Protein AF-A0A7Y2CME2-F1 (afdb_monomer_lite)

Foldseek 3Di:
DPPQPDKDKDKDQQQLCLVVDPLQQDPDPNVCSPCVVPPPDPDVVNVVSRLLQ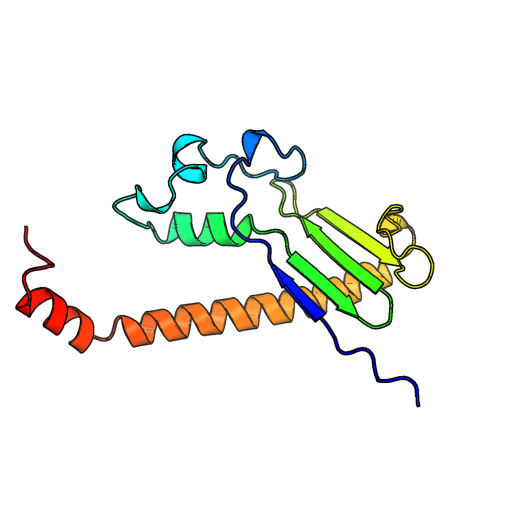IWIWIDHPQKIWIWGRHPVGIDIFIDRCVVCVPSPDGCCVVCVVVSVVRVVVNVVVVVVVVVVVVVVVVVCVPPVNVVVCVVVVVDDD

Radius of gyration: 19.33 Å; chains: 1; bounding box: 51×32×53 Å

Sequence (141 aa):
LPETAGTLLGESGFCRFPHLNERLGWQLPRDIAQSPDAVADWDSEWAEQANRAKQRFIEKDGWKLVRSPHESGDLHELFNLDLDPGERRDVAAEHPDRVQELAAELDAWIEAGIGAETAAMSRTLDDEAKEQLENLGYLGD

Structure (mmCIF, N/CA/C/O backbone):
data_AF-A0A7Y2CME2-F1
#
_entry.id   AF-A0A7Y2CME2-F1
#
loop_
_atom_site.group_PDB
_atom_site.id
_atom_site.type_symbol
_atom_site.label_atom_id
_atom_site.label_alt_id
_atom_site.label_comp_id
_atom_site.label_asym_id
_atom_site.label_entity_id
_atom_si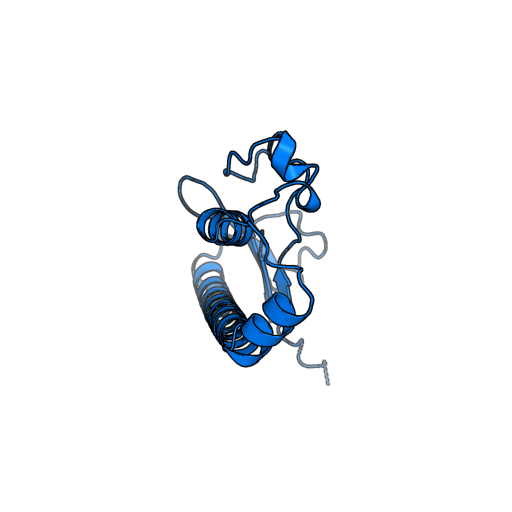te.label_seq_id
_atom_site.pdbx_PDB_ins_code
_atom_site.Cartn_x
_atom_site.Cartn_y
_atom_site.Cartn_z
_atom_site.occupancy
_atom_site.B_iso_or_equiv
_atom_site.auth_seq_id
_atom_site.auth_comp_id
_atom_site.auth_asym_id
_atom_site.auth_atom_id
_atom_site.pdbx_PDB_model_num
ATOM 1 N N . LEU A 1 1 ? -4.425 -20.881 22.685 1.00 33.38 1 LEU A N 1
ATOM 2 C CA . LEU A 1 1 ? -3.734 -19.583 22.540 1.00 33.38 1 LEU A CA 1
ATOM 3 C C . LEU A 1 1 ? -3.996 -19.166 21.107 1.00 33.38 1 LEU A C 1
ATOM 5 O O . LEU A 1 1 ? -3.689 -19.995 20.258 1.00 33.38 1 LEU A O 1
ATOM 9 N N . PRO A 1 2 ? -4.665 -18.038 20.819 1.00 39.75 2 PRO A N 1
ATOM 10 C CA . PRO A 1 2 ? -4.771 -17.609 19.433 1.00 39.75 2 PRO A CA 1
ATOM 11 C C . PRO A 1 2 ? -3.344 -17.352 18.947 1.00 39.75 2 PRO A C 1
ATOM 13 O O . PRO A 1 2 ? -2.559 -16.711 19.649 1.00 39.75 2 PRO A O 1
ATOM 16 N N . GLU A 1 3 ? -2.983 -17.979 17.832 1.00 42.50 3 GLU A N 1
ATOM 17 C CA . GLU A 1 3 ? -1.703 -17.764 17.170 1.00 42.50 3 GLU A CA 1
ATOM 18 C C . GLU A 1 3 ? -1.557 -16.259 16.952 1.00 42.50 3 GLU A C 1
ATOM 20 O O . GLU A 1 3 ? -2.486 -15.609 16.474 1.00 42.50 3 GLU A O 1
ATOM 25 N N . THR A 1 4 ? -0.439 -15.682 17.388 1.00 43.50 4 THR A N 1
ATOM 26 C CA . THR A 1 4 ? -0.089 -14.305 17.044 1.00 43.50 4 THR A CA 1
ATOM 27 C C . THR A 1 4 ? -0.123 -14.213 15.527 1.00 43.50 4 THR A C 1
ATOM 29 O O . THR A 1 4 ? 0.733 -14.811 14.873 1.00 43.50 4 THR A O 1
ATOM 32 N N . ALA A 1 5 ? -1.142 -13.548 14.984 1.00 56.56 5 ALA A N 1
ATOM 33 C CA . ALA A 1 5 ? -1.249 -13.277 13.563 1.00 56.56 5 ALA A CA 1
ATOM 34 C C . ALA A 1 5 ? 0.029 -12.536 13.159 1.00 56.56 5 ALA A C 1
ATOM 36 O O . ALA A 1 5 ? 0.283 -11.424 13.618 1.00 56.56 5 ALA A O 1
ATOM 37 N N . GLY A 1 6 ? 0.907 -13.216 12.424 1.00 76.88 6 GLY A N 1
ATOM 38 C CA . GLY A 1 6 ? 2.155 -12.621 11.968 1.00 76.88 6 GLY A CA 1
ATOM 39 C C . GLY A 1 6 ? 1.867 -11.478 11.000 1.00 76.88 6 GLY A C 1
ATOM 40 O O . GLY A 1 6 ? 0.865 -11.505 10.291 1.00 76.88 6 GLY A O 1
ATOM 41 N N . THR A 1 7 ? 2.756 -10.488 10.949 1.00 87.62 7 THR A N 1
ATOM 42 C CA . THR A 1 7 ? 2.707 -9.458 9.909 1.00 87.62 7 THR A CA 1
ATOM 43 C C . THR A 1 7 ? 2.918 -10.108 8.544 1.00 87.62 7 THR A C 1
ATOM 45 O O . THR A 1 7 ? 3.931 -10.778 8.326 1.00 87.62 7 THR A O 1
ATOM 48 N N . LEU A 1 8 ? 1.989 -9.887 7.617 1.00 91.19 8 LEU A N 1
ATOM 49 C CA . LEU A 1 8 ? 2.110 -10.295 6.224 1.00 91.19 8 LEU A CA 1
ATOM 50 C C . LEU A 1 8 ? 2.358 -9.054 5.363 1.00 91.19 8 LEU A C 1
ATOM 52 O O . LEU A 1 8 ? 1.597 -8.095 5.397 1.00 91.19 8 LEU A O 1
ATOM 56 N N . LEU A 1 9 ? 3.432 -9.083 4.583 1.00 90.88 9 LEU A N 1
ATOM 57 C CA . LEU A 1 9 ? 3.827 -8.018 3.663 1.00 90.88 9 LEU A CA 1
ATOM 58 C C . LEU A 1 9 ? 3.882 -8.591 2.252 1.00 90.88 9 LEU A C 1
ATOM 60 O O . LEU A 1 9 ? 4.287 -9.742 2.064 1.00 90.88 9 LEU A O 1
ATOM 64 N N . GLY A 1 10 ? 3.499 -7.798 1.259 1.00 86.69 10 GLY A N 1
ATOM 65 C CA . GLY A 1 10 ? 3.568 -8.241 -0.124 1.00 86.69 10 GLY A CA 1
ATOM 66 C C . GLY A 1 10 ? 3.505 -7.114 -1.136 1.00 86.69 10 GLY A C 1
ATOM 67 O O . GLY A 1 10 ? 3.045 -6.006 -0.863 1.00 86.69 10 GLY A O 1
ATOM 68 N N . GLU A 1 11 ? 3.951 -7.434 -2.344 1.00 85.69 11 GLU A N 1
ATOM 69 C CA . GLU A 1 11 ? 3.850 -6.568 -3.509 1.00 85.69 11 GLU A CA 1
ATOM 70 C C . GLU A 1 11 ? 3.243 -7.318 -4.693 1.00 85.69 11 GLU A C 1
ATOM 72 O O . GLU A 1 11 ? 3.364 -8.540 -4.817 1.00 85.69 11 GLU A O 1
ATOM 77 N N . SER A 1 12 ? 2.554 -6.586 -5.562 1.00 74.81 12 SER A N 1
ATOM 78 C CA . SER A 1 12 ? 2.076 -7.123 -6.825 1.00 74.81 12 SER A CA 1
ATOM 79 C C . SER A 1 12 ? 3.237 -7.298 -7.799 1.00 74.81 12 SER A C 1
ATOM 81 O O . SER A 1 12 ? 4.197 -6.525 -7.808 1.00 74.81 12 SER A O 1
ATOM 83 N N . GLY A 1 13 ? 3.091 -8.249 -8.722 1.00 66.50 13 GLY A N 1
ATOM 84 C CA . GLY A 1 13 ? 3.860 -8.207 -9.963 1.00 66.50 13 GLY A CA 1
ATOM 85 C C . GLY A 1 13 ? 3.543 -6.946 -10.777 1.00 66.50 13 GLY A C 1
ATOM 86 O O . GLY A 1 13 ? 2.633 -6.174 -10.451 1.00 66.50 13 GLY A O 1
ATOM 87 N N . PHE A 1 14 ? 4.278 -6.746 -11.869 1.00 65.19 14 PHE A N 1
ATOM 88 C CA . PHE A 1 14 ? 3.995 -5.654 -12.797 1.00 65.19 14 PHE A CA 1
ATOM 89 C C . PHE A 1 14 ? 2.601 -5.816 -13.409 1.00 65.19 14 PHE A C 1
ATOM 91 O O . PHE A 1 14 ? 2.236 -6.888 -13.903 1.00 65.19 14 PHE A O 1
ATOM 98 N N . CYS A 1 15 ? 1.807 -4.743 -13.396 1.00 64.25 15 CYS A N 1
ATOM 99 C CA . CYS A 1 15 ? 0.531 -4.751 -14.094 1.00 64.25 15 CYS A CA 1
ATOM 100 C C . CYS A 1 15 ? 0.795 -4.804 -15.602 1.00 64.25 15 CYS A C 1
ATOM 102 O O . CYS A 1 15 ? 1.293 -3.849 -16.187 1.00 64.25 15 CYS A O 1
ATOM 104 N N . ARG A 1 16 ? 0.433 -5.921 -16.241 1.00 59.94 16 ARG A N 1
ATOM 105 C CA . ARG A 1 16 ? 0.618 -6.137 -17.687 1.00 59.94 16 ARG A CA 1
ATOM 106 C C . ARG A 1 16 ? -0.290 -5.253 -18.557 1.00 59.94 16 ARG A C 1
ATOM 108 O O . ARG A 1 16 ? -0.075 -5.109 -19.759 1.00 59.94 16 ARG A O 1
ATOM 115 N N . PHE A 1 17 ? -1.325 -4.665 -17.953 1.00 64.12 17 PHE A N 1
ATOM 116 C CA . PHE A 1 17 ? -2.317 -3.824 -18.626 1.00 64.12 17 PHE A CA 1
ATOM 117 C C . PHE A 1 17 ? -2.595 -2.539 -17.824 1.00 64.12 17 PHE A C 1
ATOM 119 O O . PHE A 1 17 ? -3.726 -2.328 -17.389 1.00 64.12 17 PHE A O 1
ATOM 126 N N . PRO A 1 18 ? -1.593 -1.662 -17.630 1.00 62.00 18 PRO A N 1
ATOM 127 C CA . PRO A 1 18 ? -1.733 -0.473 -16.785 1.00 62.00 18 PRO A CA 1
ATOM 128 C C . PRO A 1 18 ? -2.797 0.487 -17.337 1.00 62.00 18 PRO A C 1
ATOM 130 O O . PRO A 1 18 ? -3.607 1.010 -16.588 1.00 62.00 18 PRO A O 1
ATOM 133 N N . HIS A 1 19 ? -2.912 0.583 -18.666 1.00 61.03 19 HIS A N 1
ATOM 134 C CA . HIS A 1 19 ? -3.958 1.333 -19.376 1.00 61.03 19 HIS A CA 1
ATOM 135 C C . HIS A 1 19 ? -5.403 0.842 -19.149 1.00 61.03 19 HIS A C 1
ATOM 137 O O . HIS A 1 19 ? -6.333 1.489 -19.620 1.00 61.03 19 HIS A O 1
ATOM 143 N N . LEU A 1 20 ? -5.606 -0.312 -18.502 1.00 63.91 20 LEU A N 1
ATOM 144 C CA . LEU A 1 20 ? -6.930 -0.827 -18.125 1.00 63.91 20 LEU A CA 1
ATOM 145 C C . LEU A 1 20 ? -7.190 -0.720 -16.618 1.00 63.91 20 LEU A C 1
ATOM 147 O O . LEU A 1 20 ? -8.267 -1.099 -16.163 1.00 63.91 20 LEU A O 1
ATOM 151 N N . ASN A 1 21 ? -6.215 -0.246 -15.842 1.00 62.75 21 ASN A N 1
ATOM 152 C CA . ASN A 1 21 ? -6.340 -0.094 -14.405 1.00 62.75 21 ASN A CA 1
ATOM 153 C C . ASN A 1 21 ? -6.381 1.393 -14.052 1.00 62.75 21 ASN A C 1
ATOM 155 O O . ASN A 1 21 ? -5.345 2.025 -13.883 1.00 62.75 21 ASN A O 1
ATOM 159 N N . GLU A 1 22 ? -7.591 1.930 -13.896 1.00 64.31 22 GLU A N 1
ATOM 160 C CA . GLU A 1 22 ? -7.828 3.338 -13.534 1.00 64.31 22 GLU A CA 1
ATOM 161 C C . GLU A 1 22 ? -7.205 3.737 -12.184 1.00 64.31 22 GLU A C 1
ATOM 163 O O . GLU A 1 22 ? -7.091 4.921 -11.886 1.00 64.31 22 GLU A O 1
ATOM 168 N N . ARG A 1 23 ? -6.794 2.760 -11.363 1.00 60.84 23 ARG A N 1
ATOM 169 C CA . ARG A 1 23 ? -6.145 2.986 -10.064 1.00 60.84 23 ARG A CA 1
ATOM 170 C C . ARG A 1 23 ? -4.626 3.115 -10.163 1.00 60.84 23 ARG A C 1
ATOM 172 O O . ARG A 1 23 ? -3.999 3.549 -9.203 1.00 60.84 23 ARG A O 1
ATOM 179 N N . LEU A 1 24 ? -4.031 2.733 -11.294 1.00 61.09 24 LEU A N 1
ATOM 180 C CA . LEU A 1 24 ? -2.601 2.882 -11.543 1.00 61.09 24 LEU A CA 1
ATOM 181 C C . LEU A 1 24 ? -2.373 4.177 -12.316 1.00 61.09 24 LEU A C 1
ATOM 183 O O . LEU A 1 24 ? -2.544 4.230 -13.530 1.00 61.09 24 LEU A O 1
ATOM 187 N N . GLY A 1 25 ? -1.947 5.220 -11.606 1.00 54.44 25 GLY A N 1
ATOM 188 C CA . GLY A 1 25 ? -1.663 6.539 -12.185 1.00 54.44 25 GLY A CA 1
ATOM 189 C C . GLY A 1 25 ? -0.360 6.613 -12.992 1.00 54.44 25 GLY A C 1
ATOM 190 O O . GLY A 1 25 ? 0.180 7.692 -13.178 1.00 54.44 25 GLY A O 1
ATOM 191 N N . TRP A 1 26 ? 0.214 5.483 -13.409 1.00 56.81 26 TRP A N 1
ATOM 192 C CA . TRP A 1 26 ? 1.476 5.452 -14.151 1.00 56.81 26 TRP A CA 1
ATOM 193 C C . TRP A 1 26 ? 1.204 5.101 -15.614 1.00 56.81 26 TRP A C 1
ATOM 195 O O . TRP A 1 26 ? 0.773 3.989 -15.931 1.00 56.81 26 TRP A O 1
ATOM 205 N N . GLN A 1 27 ? 1.489 6.040 -16.523 1.00 55.25 27 GLN A N 1
ATOM 206 C CA . GLN A 1 27 ? 1.421 5.820 -17.970 1.00 55.25 27 GLN A CA 1
ATOM 207 C C . GLN A 1 27 ? 2.603 4.967 -18.445 1.00 55.25 27 GLN A C 1
ATOM 209 O O . GLN A 1 27 ? 3.525 5.449 -19.097 1.00 55.25 27 GLN A O 1
ATOM 214 N N . LEU A 1 28 ? 2.586 3.678 -18.113 1.00 57.72 28 LEU A N 1
ATOM 215 C CA . LEU A 1 28 ? 3.489 2.714 -18.730 1.00 57.72 28 LEU A CA 1
ATOM 216 C C . LEU A 1 28 ? 3.068 2.505 -20.198 1.00 57.72 28 LEU A C 1
ATOM 218 O O . LEU A 1 28 ? 1.905 2.151 -20.445 1.00 57.72 28 LEU A O 1
ATOM 222 N N . PRO A 1 29 ? 3.979 2.679 -21.175 1.00 60.06 29 PRO A N 1
ATOM 223 C CA . PRO A 1 29 ? 3.699 2.364 -22.570 1.00 60.06 29 PRO A CA 1
ATOM 224 C C . PRO A 1 29 ? 3.196 0.921 -22.725 1.00 60.06 29 PRO A C 1
ATOM 226 O O . PRO A 1 29 ? 3.713 -0.023 -22.118 1.00 60.06 29 PRO A O 1
ATOM 229 N N . ARG A 1 30 ? 2.127 0.752 -23.509 1.00 57.56 30 ARG A N 1
ATOM 230 C CA . ARG A 1 30 ? 1.378 -0.510 -23.648 1.00 57.56 30 ARG A CA 1
ATOM 231 C C . ARG A 1 30 ? 2.232 -1.665 -24.167 1.00 57.56 30 ARG A C 1
ATOM 233 O O . ARG A 1 30 ? 2.059 -2.801 -23.736 1.00 57.56 30 ARG A O 1
ATOM 240 N N . ASP A 1 31 ? 3.083 -1.366 -25.130 1.00 57.97 31 ASP A N 1
ATOM 241 C CA . ASP A 1 31 ? 4.037 -2.265 -25.771 1.00 57.97 31 ASP A CA 1
ATOM 242 C C . ASP A 1 31 ? 5.061 -2.822 -24.776 1.00 57.97 31 ASP A C 1
ATOM 244 O O . ASP A 1 31 ? 5.329 -4.023 -24.784 1.00 57.97 31 ASP A O 1
ATOM 248 N N . ILE A 1 32 ? 5.528 -1.990 -23.846 1.00 57.91 32 ILE A N 1
ATOM 249 C CA . ILE A 1 32 ? 6.479 -2.391 -22.804 1.00 57.91 32 ILE A CA 1
ATOM 250 C C . ILE A 1 32 ? 5.795 -3.203 -21.700 1.00 57.91 32 ILE A C 1
ATOM 252 O O . ILE A 1 32 ? 6.291 -4.257 -21.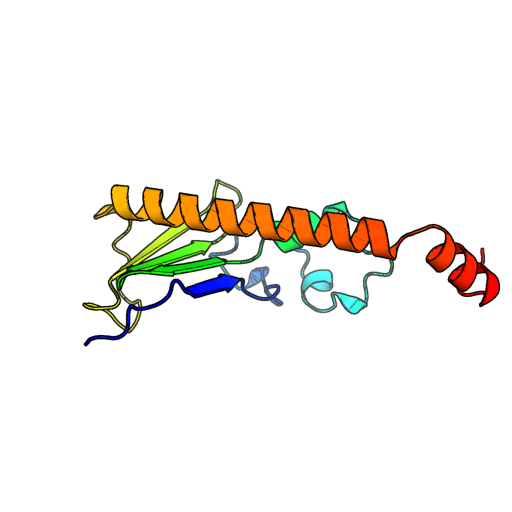305 1.00 57.91 32 ILE A O 1
ATOM 256 N N . ALA A 1 33 ? 4.608 -2.785 -21.248 1.00 60.00 33 ALA A N 1
ATOM 257 C CA . ALA A 1 33 ? 3.856 -3.528 -20.235 1.00 60.00 33 ALA A CA 1
ATOM 258 C C . ALA A 1 33 ? 3.499 -4.959 -20.683 1.00 60.00 33 ALA A C 1
ATOM 260 O O . ALA A 1 33 ? 3.392 -5.860 -19.854 1.00 60.00 33 ALA A O 1
ATOM 261 N N . GLN A 1 34 ? 3.310 -5.184 -21.989 1.00 60.09 34 GLN A N 1
ATOM 262 C CA . GLN A 1 34 ? 2.931 -6.490 -22.531 1.00 60.09 34 GLN A CA 1
ATOM 263 C C . GLN A 1 34 ? 4.116 -7.424 -22.800 1.00 60.09 34 GLN A C 1
ATOM 265 O O . GLN A 1 34 ? 3.903 -8.643 -22.784 1.00 60.09 34 GLN A O 1
ATOM 270 N N . SER A 1 35 ? 5.321 -6.877 -22.984 1.00 57.06 35 SER A N 1
ATOM 271 C CA . SER A 1 35 ? 6.535 -7.616 -23.351 1.00 57.06 35 SER A CA 1
ATOM 272 C C . SER A 1 35 ? 7.782 -7.078 -22.620 1.00 57.06 35 SER A C 1
ATOM 274 O O . SER A 1 35 ? 8.692 -6.566 -23.272 1.00 57.06 35 SER A O 1
ATOM 276 N N . PRO A 1 36 ? 7.864 -7.210 -21.282 1.00 55.38 36 PRO A N 1
ATOM 277 C CA . PRO A 1 36 ? 9.005 -6.722 -20.495 1.00 55.38 36 PRO A CA 1
ATOM 278 C C . PRO A 1 36 ? 10.335 -7.425 -20.830 1.00 55.38 36 PRO A C 1
ATOM 280 O O . PRO A 1 36 ? 11.399 -6.872 -20.577 1.00 55.38 36 PRO A O 1
ATOM 283 N N . ASP A 1 37 ? 10.283 -8.611 -21.445 1.00 55.00 37 ASP A N 1
ATOM 284 C CA . ASP A 1 37 ? 11.466 -9.365 -21.888 1.00 55.00 37 ASP A CA 1
ATOM 285 C C . ASP A 1 37 ? 11.982 -8.921 -23.274 1.00 55.00 37 ASP A C 1
ATOM 287 O O . ASP A 1 37 ? 13.033 -9.372 -23.719 1.00 55.00 37 ASP A O 1
ATOM 291 N N . ALA A 1 38 ? 11.231 -8.075 -23.993 1.00 53.72 38 ALA A N 1
ATOM 292 C CA . ALA A 1 38 ? 11.594 -7.591 -25.329 1.00 53.72 38 ALA A CA 1
ATOM 293 C C . ALA A 1 38 ? 12.375 -6.265 -25.302 1.00 53.72 38 ALA A C 1
ATOM 295 O O . ALA A 1 38 ? 12.792 -5.775 -26.353 1.00 53.72 38 ALA A O 1
ATOM 296 N N . VAL A 1 39 ? 12.552 -5.673 -24.119 1.00 56.09 39 VAL A N 1
ATOM 297 C CA . VAL A 1 39 ? 13.316 -4.439 -23.932 1.00 56.09 39 VAL A CA 1
ATOM 298 C C . VAL A 1 39 ? 14.791 -4.829 -23.829 1.00 56.09 39 VAL A C 1
ATOM 300 O O . VAL A 1 39 ? 15.207 -5.419 -22.836 1.00 56.09 39 VAL A O 1
ATOM 303 N N . ALA A 1 40 ? 15.556 -4.580 -24.897 1.00 51.28 40 ALA A N 1
ATOM 304 C CA . ALA A 1 40 ? 16.957 -5.005 -25.015 1.00 51.28 40 ALA A CA 1
ATOM 305 C C . ALA A 1 40 ? 17.883 -4.344 -23.977 1.00 51.28 40 ALA A C 1
ATOM 307 O O . ALA A 1 40 ? 18.875 -4.947 -23.584 1.00 51.28 40 ALA A O 1
ATOM 308 N N . ASP A 1 41 ? 17.505 -3.159 -23.497 1.00 55.00 41 ASP A N 1
ATOM 309 C CA . ASP A 1 41 ? 18.152 -2.455 -22.399 1.00 55.00 41 ASP A CA 1
ATOM 310 C C . ASP A 1 41 ? 17.126 -2.262 -21.281 1.00 55.00 41 ASP A C 1
ATOM 312 O O . ASP A 1 41 ? 16.190 -1.465 -21.395 1.00 55.00 41 ASP A O 1
ATOM 316 N N . TRP A 1 42 ? 17.288 -3.008 -20.186 1.00 55.47 42 TRP A N 1
ATOM 317 C CA . TRP A 1 42 ? 16.695 -2.630 -18.906 1.00 55.47 42 TRP A CA 1
ATOM 318 C C . TRP A 1 42 ? 17.409 -1.364 -18.434 1.00 55.47 42 TRP A C 1
ATOM 320 O O . TRP A 1 42 ? 18.373 -1.425 -17.675 1.00 55.47 42 TRP A O 1
ATOM 330 N N . ASP A 1 43 ? 16.974 -0.210 -18.932 1.00 59.06 43 ASP A N 1
ATOM 331 C CA . ASP A 1 43 ? 17.419 1.068 -18.395 1.00 59.06 43 ASP A CA 1
ATOM 332 C C . ASP A 1 43 ? 17.074 1.100 -16.894 1.00 59.06 43 ASP A C 1
ATOM 334 O O . ASP A 1 43 ? 15.936 0.816 -16.498 1.00 59.06 43 ASP A O 1
ATOM 338 N N . SER A 1 44 ? 18.060 1.396 -16.045 1.00 59.38 44 SER A N 1
ATOM 339 C CA . SER A 1 44 ? 17.892 1.484 -14.590 1.00 59.38 44 SER A CA 1
ATOM 340 C C . SER A 1 44 ? 16.762 2.443 -14.210 1.00 59.38 44 SER A C 1
ATOM 342 O O . SER A 1 44 ? 16.020 2.167 -13.265 1.00 59.38 44 SER A O 1
ATOM 344 N N . GLU A 1 45 ? 16.554 3.512 -14.989 1.00 59.12 45 GLU A N 1
ATOM 345 C CA . GLU A 1 45 ? 15.435 4.432 -14.777 1.00 59.12 45 GLU A CA 1
ATOM 346 C C . GLU A 1 45 ? 14.074 3.747 -14.985 1.00 59.12 45 GLU A C 1
ATOM 348 O O . GLU A 1 45 ? 13.106 4.063 -14.289 1.00 59.12 45 GLU A O 1
ATOM 353 N N . TRP A 1 46 ? 13.971 2.783 -15.905 1.00 62.97 46 TRP A N 1
ATOM 354 C CA . TRP A 1 46 ? 12.740 2.025 -16.131 1.00 62.97 46 TRP A CA 1
ATOM 355 C C . TRP A 1 46 ? 12.492 0.998 -15.030 1.00 62.97 46 TRP A C 1
ATOM 357 O O . TRP A 1 46 ? 11.367 0.900 -14.538 1.00 62.97 46 TRP A O 1
ATOM 367 N N . ALA A 1 47 ? 13.524 0.266 -14.605 1.00 63.75 47 ALA A N 1
ATOM 368 C CA . ALA A 1 47 ? 13.406 -0.695 -13.510 1.00 63.75 47 ALA A CA 1
ATOM 369 C C . ALA A 1 47 ? 12.928 -0.006 -12.219 1.00 63.75 47 ALA A C 1
ATOM 371 O O . ALA A 1 47 ? 12.041 -0.513 -11.527 1.00 63.75 47 ALA A O 1
ATOM 372 N N . GLU A 1 48 ? 13.439 1.196 -11.939 1.00 65.31 48 GLU A N 1
ATOM 373 C CA . GLU A 1 48 ? 12.973 2.023 -10.827 1.00 65.31 48 GLU A CA 1
ATOM 374 C C . GLU A 1 48 ? 11.516 2.472 -10.993 1.00 65.31 48 GLU A C 1
ATOM 376 O O . GLU A 1 48 ? 10.722 2.332 -10.060 1.00 65.31 48 GLU A O 1
ATOM 381 N N . GLN A 1 49 ? 11.128 2.982 -12.164 1.00 63.94 49 GLN A N 1
ATOM 382 C CA . GLN A 1 49 ? 9.747 3.414 -12.421 1.00 63.94 49 GLN A CA 1
ATOM 383 C C . GLN A 1 49 ? 8.752 2.251 -12.342 1.00 63.94 49 GLN A C 1
ATOM 385 O O . GLN A 1 49 ? 7.691 2.368 -11.725 1.00 63.94 49 GLN A O 1
ATOM 390 N N . ALA A 1 50 ? 9.107 1.099 -12.906 1.00 66.25 50 ALA A N 1
ATOM 391 C CA . ALA A 1 50 ? 8.294 -0.102 -12.855 1.00 66.25 50 ALA A CA 1
ATOM 392 C C . ALA A 1 50 ? 8.139 -0.592 -11.405 1.00 66.25 50 ALA A C 1
ATOM 394 O O . ALA A 1 50 ? 7.031 -0.932 -10.983 1.00 66.25 50 ALA A O 1
ATOM 395 N N . ASN A 1 51 ? 9.220 -0.599 -10.614 1.00 69.88 51 ASN A N 1
ATOM 396 C CA . ASN A 1 51 ? 9.167 -0.953 -9.193 1.00 69.88 51 ASN A CA 1
ATOM 397 C C . ASN A 1 51 ? 8.325 0.042 -8.377 1.00 69.88 51 ASN A C 1
ATOM 399 O O . ASN A 1 51 ? 7.599 -0.373 -7.465 1.00 69.88 51 ASN A O 1
ATOM 403 N N . ARG A 1 52 ? 8.364 1.338 -8.710 1.00 70.56 52 ARG A N 1
ATOM 404 C CA . ARG A 1 52 ? 7.505 2.364 -8.094 1.00 70.56 52 ARG A CA 1
ATOM 405 C C . ARG A 1 52 ? 6.029 2.157 -8.407 1.00 70.56 52 ARG A C 1
ATOM 407 O O . ARG A 1 52 ? 5.214 2.433 -7.541 1.00 70.56 52 ARG A O 1
ATOM 414 N N . ALA A 1 53 ? 5.692 1.616 -9.575 1.00 72.31 53 ALA A N 1
ATOM 415 C CA . ALA A 1 53 ? 4.311 1.370 -9.988 1.00 72.31 53 ALA A CA 1
ATOM 416 C C . ALA A 1 53 ? 3.661 0.115 -9.359 1.00 72.31 53 ALA A C 1
ATOM 418 O O . ALA A 1 53 ? 2.474 -0.132 -9.577 1.00 72.31 53 ALA A O 1
ATOM 419 N N . LYS A 1 54 ? 4.399 -0.697 -8.587 1.00 80.12 54 LYS A N 1
ATOM 420 C CA . LYS A 1 54 ? 3.847 -1.897 -7.932 1.00 80.12 54 LYS A CA 1
ATOM 421 C C . LYS A 1 54 ? 2.905 -1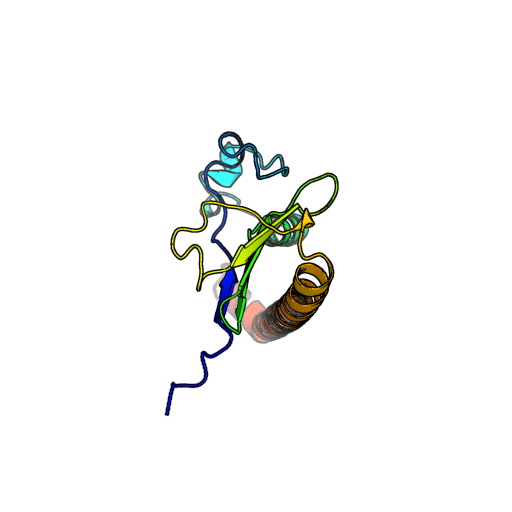.533 -6.783 1.00 80.12 54 LYS A C 1
ATOM 423 O O . LYS A 1 54 ? 3.277 -0.779 -5.883 1.00 80.12 54 LYS A O 1
ATOM 428 N N . GLN A 1 55 ? 1.726 -2.152 -6.765 1.00 85.62 55 GLN A N 1
ATOM 429 C CA . GLN A 1 55 ? 0.840 -2.105 -5.606 1.00 85.62 55 GLN A CA 1
ATOM 430 C C . GLN A 1 55 ? 1.460 -2.915 -4.468 1.00 85.62 55 GLN A C 1
ATOM 432 O O . GLN A 1 55 ? 2.046 -3.974 -4.697 1.00 85.62 55 GLN A O 1
ATOM 437 N N . ARG A 1 56 ? 1.329 -2.437 -3.234 1.00 90.62 56 ARG A N 1
ATOM 438 C CA . ARG A 1 56 ? 1.887 -3.093 -2.047 1.00 90.62 56 ARG A CA 1
ATOM 439 C C . ARG A 1 56 ? 0.849 -3.194 -0.950 1.00 90.62 56 ARG A C 1
ATOM 441 O O . ARG A 1 56 ? -0.121 -2.441 -0.953 1.00 90.62 56 ARG A O 1
ATOM 448 N N . PHE A 1 57 ? 1.036 -4.124 -0.027 1.00 94.38 57 PHE A N 1
ATOM 449 C CA . PHE A 1 57 ? 0.163 -4.240 1.128 1.00 94.38 57 PHE A CA 1
ATOM 450 C C . PHE A 1 57 ? 0.909 -4.698 2.376 1.00 94.38 57 PHE A C 1
ATOM 452 O O . PHE A 1 57 ? 1.939 -5.372 2.301 1.00 94.38 57 PHE A O 1
ATOM 459 N N . ILE A 1 58 ? 0.325 -4.357 3.518 1.00 94.94 58 ILE A N 1
ATOM 460 C CA . ILE A 1 58 ? 0.657 -4.906 4.828 1.00 94.94 58 ILE A CA 1
ATOM 461 C C . ILE A 1 58 ? -0.639 -5.362 5.495 1.00 94.94 58 ILE A C 1
ATOM 463 O O . ILE A 1 58 ? -1.633 -4.638 5.489 1.00 94.94 58 ILE A O 1
ATOM 467 N N . GLU A 1 59 ? -0.628 -6.564 6.053 1.00 94.62 59 GLU A N 1
ATOM 468 C CA . GLU A 1 59 ? -1.671 -7.103 6.913 1.00 94.62 59 GLU A CA 1
ATOM 469 C C . GLU A 1 59 ? -1.078 -7.379 8.294 1.00 94.62 59 GLU A C 1
ATOM 471 O O . GLU A 1 59 ? -0.050 -8.048 8.426 1.00 94.62 59 GLU A O 1
ATOM 476 N N . LYS A 1 60 ? -1.709 -6.821 9.325 1.00 93.38 60 LYS A N 1
ATOM 477 C CA . LYS A 1 60 ? -1.250 -6.910 10.708 1.00 93.38 60 LYS A CA 1
ATOM 478 C C . LYS A 1 60 ? -2.418 -6.681 11.659 1.00 93.38 60 LYS A C 1
ATOM 480 O O . LYS A 1 60 ? -3.205 -5.759 11.464 1.00 93.38 60 LYS A O 1
ATOM 485 N N . ASP A 1 61 ? -2.520 -7.517 12.690 1.00 92.62 61 ASP A N 1
ATOM 486 C CA . ASP A 1 61 ? -3.501 -7.375 13.776 1.00 92.62 61 ASP A CA 1
ATOM 487 C C . ASP A 1 61 ? -4.961 -7.206 13.295 1.00 92.62 61 ASP A C 1
ATOM 489 O O . ASP A 1 61 ? -5.712 -6.393 13.831 1.00 92.62 61 ASP A O 1
ATOM 493 N N . GLY A 1 62 ? -5.361 -7.950 12.254 1.00 93.12 62 GLY A N 1
ATOM 494 C CA . GLY A 1 62 ? -6.719 -7.896 11.688 1.00 93.12 62 GLY A CA 1
ATOM 495 C C . GLY A 1 62 ? -6.980 -6.698 10.766 1.00 93.12 62 GLY A C 1
ATOM 496 O O . GLY A 1 62 ? -8.103 -6.506 10.305 1.00 93.12 62 GLY A O 1
ATOM 497 N N . TRP A 1 63 ? -5.961 -5.897 10.461 1.00 96.31 63 TRP A N 1
ATOM 498 C CA . TRP A 1 63 ? -6.042 -4.775 9.531 1.00 96.31 63 TRP A CA 1
ATOM 499 C C . TRP A 1 63 ? -5.210 -5.035 8.295 1.00 96.31 63 TRP A C 1
ATOM 501 O O . TRP A 1 63 ? -4.135 -5.624 8.380 1.00 96.31 63 TRP A O 1
ATOM 511 N N . LYS A 1 64 ? -5.671 -4.520 7.160 1.00 96.56 64 LYS A N 1
ATOM 512 C CA . LYS A 1 64 ? -4.903 -4.522 5.924 1.00 96.56 64 LYS A CA 1
ATOM 513 C C . LYS A 1 64 ? -4.880 -3.148 5.294 1.00 96.56 64 LYS A C 1
ATOM 515 O O . LYS A 1 64 ? -5.930 -2.561 5.054 1.00 96.56 64 LYS A O 1
ATOM 520 N N . LEU A 1 65 ? -3.678 -2.672 4.999 1.00 97.19 65 LEU A N 1
ATOM 521 C CA . LEU A 1 65 ? -3.447 -1.475 4.209 1.00 97.19 65 LEU A CA 1
ATOM 522 C C . LEU A 1 65 ? -2.997 -1.891 2.811 1.00 97.19 65 LEU A C 1
ATOM 524 O O . LEU A 1 65 ? -2.049 -2.666 2.673 1.00 97.19 65 LEU A O 1
ATOM 528 N N . VAL A 1 66 ? -3.643 -1.344 1.787 1.00 94.31 66 VAL A N 1
ATOM 529 C CA . VAL A 1 66 ? -3.224 -1.454 0.389 1.00 94.31 66 VAL A CA 1
ATOM 530 C C . VAL A 1 66 ? -2.739 -0.088 -0.077 1.00 94.31 66 VAL A C 1
ATOM 532 O O . VAL A 1 66 ? -3.453 0.907 0.031 1.00 94.31 66 VAL A O 1
ATOM 535 N N . ARG A 1 67 ? -1.512 -0.049 -0.598 1.00 91.75 67 ARG A N 1
ATOM 536 C CA . ARG A 1 67 ? -0.883 1.125 -1.200 1.00 91.75 67 ARG A CA 1
ATOM 537 C C . ARG A 1 67 ? -0.839 0.962 -2.711 1.00 91.75 67 ARG A C 1
ATOM 539 O O . ARG A 1 67 ? -0.136 0.089 -3.226 1.00 91.75 67 ARG A O 1
ATOM 546 N N . SER A 1 68 ? -1.563 1.834 -3.396 1.00 87.50 68 SER A N 1
ATOM 547 C CA . SER A 1 68 ? -1.651 1.901 -4.851 1.00 87.50 68 SER A CA 1
ATOM 548 C C . SER A 1 68 ? -0.899 3.138 -5.348 1.00 87.50 68 SER A C 1
ATOM 550 O O . SER A 1 68 ? -1.334 4.259 -5.075 1.00 87.50 68 SER A O 1
ATOM 552 N N . PRO A 1 69 ? 0.234 2.968 -6.051 1.00 80.69 69 PRO A N 1
ATOM 553 C CA . PRO A 1 69 ? 1.008 4.091 -6.557 1.00 80.69 69 PRO A CA 1
ATOM 554 C C . PRO A 1 69 ? 0.230 4.938 -7.559 1.00 80.69 69 PRO A C 1
ATOM 556 O O . PRO A 1 69 ? -0.365 4.415 -8.507 1.00 80.69 69 PRO A O 1
ATOM 559 N N . HIS A 1 70 ? 0.280 6.257 -7.387 1.00 77.19 70 HIS A N 1
ATOM 560 C CA . HIS A 1 70 ? -0.438 7.190 -8.251 1.00 77.19 70 HIS A CA 1
ATOM 561 C C . HIS A 1 70 ? 0.370 8.476 -8.489 1.00 77.19 70 HIS A C 1
ATOM 563 O O . HIS A 1 70 ? 1.139 8.912 -7.635 1.00 77.19 70 HIS A O 1
ATOM 569 N N . GLU A 1 71 ? 0.209 9.084 -9.668 1.00 70.44 71 GLU A N 1
ATOM 570 C CA . GLU A 1 71 ? 0.979 10.252 -10.134 1.00 70.44 71 GLU A CA 1
ATOM 571 C C . GLU A 1 71 ? 0.864 11.474 -9.207 1.00 70.44 71 GLU A C 1
ATOM 573 O O . GLU A 1 71 ? 1.829 12.209 -9.008 1.00 70.44 71 GLU A O 1
ATOM 578 N N . SER A 1 72 ? -0.299 11.663 -8.585 1.00 75.31 72 SER A N 1
ATOM 579 C CA . SER A 1 72 ? -0.556 12.747 -7.627 1.00 75.31 72 SER A CA 1
ATOM 580 C C . SER A 1 72 ? -0.171 12.419 -6.177 1.00 75.31 72 SER A C 1
ATOM 582 O O . SER A 1 72 ? -0.503 13.190 -5.277 1.00 75.31 72 SER A O 1
ATOM 584 N N . GLY A 1 73 ? 0.475 11.277 -5.940 1.00 78.25 73 GLY A N 1
ATOM 585 C CA . GLY A 1 73 ? 0.732 10.718 -4.614 1.00 78.25 73 GLY A CA 1
ATOM 586 C C . GLY A 1 73 ? -0.078 9.451 -4.370 1.00 78.25 73 GLY A C 1
ATOM 587 O O . GLY A 1 73 ? -1.178 9.300 -4.899 1.00 78.25 73 GLY A O 1
ATOM 588 N N . ASP A 1 74 ? 0.488 8.542 -3.582 1.00 84.06 74 ASP A N 1
ATOM 589 C CA . ASP A 1 74 ? -0.045 7.194 -3.416 1.00 84.06 74 ASP A CA 1
ATOM 590 C C . ASP A 1 74 ? -1.427 7.179 -2.763 1.00 84.06 74 ASP A C 1
ATOM 592 O O . ASP A 1 74 ? -1.725 7.942 -1.841 1.00 84.06 74 ASP A O 1
ATOM 596 N N . LEU A 1 75 ? -2.267 6.265 -3.242 1.00 89.56 75 LEU A N 1
ATOM 597 C CA . LEU A 1 75 ? -3.588 6.012 -2.693 1.00 89.56 75 LEU A CA 1
ATOM 598 C C . LEU A 1 75 ? -3.494 4.908 -1.642 1.00 89.56 75 LEU A C 1
ATOM 600 O O . LEU A 1 75 ? -2.916 3.847 -1.888 1.00 89.56 75 LEU A O 1
ATOM 604 N N . HIS A 1 76 ? -4.078 5.165 -0.476 1.00 94.06 76 HIS A N 1
ATOM 605 C CA . HIS A 1 76 ? -4.140 4.230 0.640 1.00 94.06 76 HIS A CA 1
ATOM 606 C C . HIS A 1 76 ? -5.584 3.808 0.884 1.00 94.06 76 HIS A C 1
ATOM 608 O O . HIS A 1 76 ? -6.428 4.651 1.177 1.00 94.06 76 HIS A O 1
ATOM 614 N N . GLU A 1 77 ? -5.835 2.505 0.804 1.00 95.31 77 GLU A N 1
ATOM 615 C CA . GLU A 1 77 ? -7.102 1.877 1.181 1.00 95.31 77 GLU A CA 1
ATOM 616 C C . GLU A 1 77 ? -6.864 1.030 2.435 1.00 95.31 77 GLU A C 1
ATOM 618 O O . GLU A 1 77 ? -5.879 0.286 2.510 1.00 95.31 77 GLU A O 1
ATOM 623 N N . LEU A 1 78 ? -7.744 1.146 3.429 1.00 97.50 78 LEU A N 1
ATOM 624 C CA . LEU A 1 78 ? -7.631 0.419 4.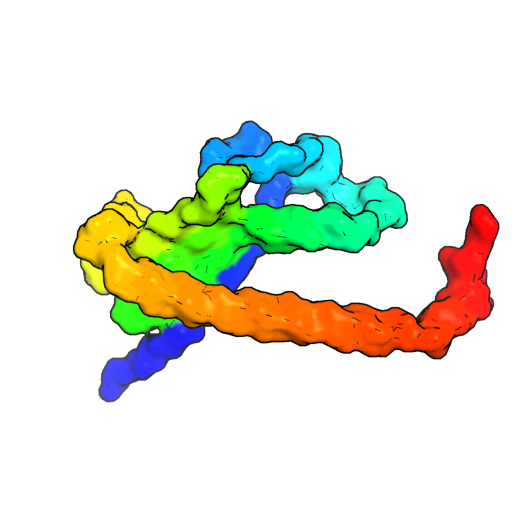693 1.00 97.50 78 LEU A CA 1
ATOM 625 C C . LEU A 1 78 ? -8.863 -0.453 4.905 1.00 97.50 78 LEU A C 1
ATOM 627 O O . LEU A 1 78 ? -9.989 0.035 4.853 1.00 97.50 78 LEU A O 1
ATOM 631 N N . PHE A 1 79 ? -8.639 -1.719 5.239 1.00 96.94 79 PHE A N 1
ATOM 632 C CA . PHE A 1 79 ? -9.686 -2.699 5.495 1.00 96.94 79 PHE A CA 1
ATOM 633 C C . PHE A 1 79 ? -9.528 -3.297 6.892 1.00 96.94 79 PHE A C 1
ATOM 635 O O . PHE A 1 79 ? -8.425 -3.647 7.317 1.00 96.94 79 PHE A O 1
ATOM 642 N N . ASN A 1 80 ? -10.646 -3.430 7.604 1.00 96.38 80 ASN A N 1
ATOM 643 C CA . ASN A 1 80 ? -10.718 -4.205 8.836 1.00 96.38 80 ASN A CA 1
ATOM 644 C C . ASN A 1 80 ? -11.136 -5.634 8.474 1.00 96.38 80 ASN A C 1
ATOM 646 O O . ASN A 1 80 ? -12.300 -5.863 8.157 1.00 96.38 80 ASN A O 1
ATOM 650 N N . LEU A 1 81 ? -10.204 -6.583 8.507 1.00 93.62 81 LEU A N 1
ATOM 651 C CA . LEU A 1 81 ? -10.437 -7.965 8.086 1.00 93.62 81 LEU A CA 1
ATOM 652 C C . LEU A 1 81 ? -11.297 -8.757 9.077 1.00 93.62 81 LEU A C 1
ATOM 654 O O . LEU A 1 81 ? -11.958 -9.708 8.667 1.00 93.62 81 LEU A O 1
ATOM 658 N N . ASP A 1 82 ? -11.345 -8.356 10.349 1.00 91.94 82 ASP A N 1
ATOM 659 C CA . ASP A 1 82 ? -12.228 -8.987 11.339 1.00 91.94 82 ASP A CA 1
ATOM 660 C C . ASP A 1 82 ? -13.710 -8.704 11.037 1.00 91.94 82 ASP A C 1
ATOM 662 O O . ASP A 1 82 ? -14.578 -9.549 11.267 1.00 91.94 82 ASP A O 1
ATOM 666 N N . LEU A 1 83 ? -14.008 -7.507 10.520 1.00 90.56 83 LEU A N 1
ATOM 667 C CA . LEU A 1 83 ? -15.366 -7.056 10.195 1.00 90.56 83 LEU A CA 1
ATOM 668 C C . LEU A 1 83 ? -15.719 -7.214 8.712 1.00 90.56 83 LEU A C 1
ATOM 670 O O . LEU A 1 83 ? -16.892 -7.384 8.373 1.00 90.56 83 LEU A O 1
ATOM 674 N N . ASP A 1 84 ? -14.721 -7.155 7.837 1.00 92.50 84 ASP A N 1
ATOM 675 C CA . ASP A 1 84 ? -14.857 -7.237 6.388 1.00 92.50 84 ASP A CA 1
ATOM 676 C C . ASP A 1 84 ? -13.728 -8.077 5.761 1.00 92.50 84 ASP A C 1
ATOM 678 O O . ASP A 1 84 ? -12.844 -7.549 5.079 1.00 92.50 84 ASP A O 1
ATOM 682 N N . PRO A 1 85 ? -13.778 -9.416 5.914 1.00 91.44 85 PRO A N 1
ATOM 683 C CA . PRO A 1 85 ? -12.812 -10.323 5.288 1.00 91.44 85 PRO A CA 1
ATOM 684 C C . PRO A 1 85 ? -12.786 -10.244 3.754 1.00 91.44 85 PRO A C 1
ATOM 686 O O . PRO A 1 85 ? -11.921 -10.838 3.117 1.00 91.44 85 PRO A O 1
ATOM 689 N N . GLY A 1 86 ? -13.790 -9.601 3.147 1.00 90.69 86 GLY A N 1
ATOM 690 C CA . GLY A 1 86 ? -13.926 -9.457 1.703 1.00 90.69 86 GLY A CA 1
ATOM 691 C C . GLY A 1 86 ? -13.383 -8.145 1.142 1.00 90.69 86 GLY A C 1
ATOM 692 O O . GLY A 1 86 ? -13.591 -7.930 -0.050 1.00 90.69 86 GLY A O 1
ATOM 693 N N . GLU A 1 87 ? -12.765 -7.287 1.967 1.00 93.62 87 GLU A N 1
ATOM 694 C CA . GLU A 1 87 ? -12.130 -6.023 1.545 1.00 93.62 87 GLU A CA 1
ATOM 695 C C . GLU A 1 87 ? -13.072 -5.132 0.708 1.00 93.62 87 GLU A C 1
ATOM 697 O O . GLU A 1 87 ? -12.711 -4.568 -0.324 1.00 93.62 87 GLU A O 1
ATOM 702 N N . ARG A 1 88 ? -14.343 -5.056 1.104 1.00 93.44 88 ARG A N 1
ATOM 703 C CA . ARG A 1 88 ? -15.406 -4.364 0.363 1.00 93.44 88 ARG A CA 1
ATOM 704 C C . ARG A 1 88 ? -15.565 -2.911 0.772 1.00 93.44 88 ARG A C 1
ATOM 706 O O . ARG A 1 88 ? -16.108 -2.125 -0.006 1.00 93.44 88 ARG A O 1
ATOM 713 N N . ARG A 1 89 ? -15.173 -2.566 1.995 1.00 95.12 89 ARG A N 1
ATOM 714 C CA . ARG A 1 89 ? -15.322 -1.233 2.567 1.00 95.12 89 ARG A CA 1
ATOM 715 C C . ARG A 1 89 ? -13.964 -0.675 2.955 1.00 95.12 89 ARG A C 1
ATOM 717 O O . ARG A 1 89 ? -13.401 -1.055 3.976 1.00 95.12 89 ARG A O 1
ATOM 724 N N . ASP A 1 90 ? -13.515 0.296 2.172 1.00 96.69 90 ASP A N 1
ATOM 725 C CA . ASP A 1 90 ? -12.418 1.165 2.572 1.00 96.69 90 ASP A CA 1
ATOM 726 C C . ASP A 1 90 ? -12.852 2.047 3.756 1.00 96.69 90 ASP A C 1
ATOM 728 O O . ASP A 1 90 ? -13.882 2.727 3.707 1.00 96.69 90 ASP A O 1
ATOM 732 N N . VAL A 1 91 ? -12.068 2.002 4.831 1.00 97.56 91 VAL A N 1
ATOM 733 C CA . VAL A 1 91 ? -12.247 2.782 6.062 1.00 97.56 91 VAL A CA 1
ATOM 734 C C . VAL A 1 91 ? -11.034 3.673 6.362 1.00 97.56 91 VAL A C 1
ATOM 736 O O . VAL A 1 91 ? -10.889 4.161 7.484 1.00 97.56 91 VAL A O 1
ATOM 739 N N . ALA A 1 92 ? -10.161 3.929 5.380 1.00 96.31 92 ALA A N 1
ATOM 740 C CA . ALA A 1 92 ? -8.950 4.737 5.552 1.00 96.31 92 ALA A CA 1
ATOM 741 C C . ALA A 1 92 ? -9.242 6.138 6.112 1.00 96.31 92 ALA A C 1
ATOM 743 O O . ALA A 1 92 ? -8.584 6.587 7.051 1.00 96.31 92 ALA A O 1
ATOM 744 N N . ALA A 1 93 ? -10.279 6.804 5.594 1.00 96.06 93 ALA A N 1
ATOM 745 C CA . ALA A 1 93 ? -10.692 8.128 6.060 1.00 96.06 93 ALA A CA 1
ATOM 746 C C . ALA A 1 93 ? -11.235 8.129 7.504 1.00 96.06 93 ALA A C 1
ATOM 748 O O . ALA A 1 93 ? -11.207 9.163 8.170 1.00 96.06 93 ALA A O 1
ATOM 749 N N . GLU A 1 94 ? -11.729 6.986 7.990 1.00 97.38 94 GLU A N 1
ATOM 750 C CA . GLU A 1 94 ? -12.265 6.822 9.349 1.00 97.38 94 GLU A CA 1
ATOM 751 C C . GLU A 1 94 ? -11.156 6.499 10.369 1.00 97.38 94 GLU A C 1
ATOM 753 O O . GLU A 1 94 ? -11.320 6.760 11.561 1.00 97.38 94 GLU A O 1
ATOM 758 N N . HIS A 1 95 ? -10.012 5.973 9.912 1.00 96.81 95 HIS A N 1
ATOM 759 C CA . HIS A 1 95 ? -8.905 5.522 10.762 1.00 96.81 95 HIS A CA 1
ATOM 760 C C . HIS A 1 95 ? -7.525 6.023 10.279 1.00 96.81 95 HIS A C 1
ATOM 762 O O . HIS A 1 95 ? -6.633 5.210 10.014 1.00 96.81 95 HIS A O 1
ATOM 768 N N . PRO A 1 96 ? -7.295 7.349 10.212 1.00 96.69 96 PRO A N 1
ATOM 769 C CA . PRO A 1 96 ? -6.044 7.914 9.696 1.00 96.69 96 PRO A CA 1
ATOM 770 C C . PRO A 1 96 ? -4.805 7.487 10.498 1.00 96.69 96 PRO A C 1
ATOM 772 O O . PRO A 1 96 ? -3.750 7.253 9.914 1.00 96.69 96 PRO A O 1
ATOM 775 N N . ASP A 1 97 ? -4.935 7.303 11.815 1.00 96.69 97 ASP A N 1
ATOM 776 C CA . ASP A 1 97 ? -3.825 6.853 12.667 1.00 96.69 97 ASP A CA 1
ATOM 777 C C . ASP A 1 97 ? -3.358 5.435 12.295 1.00 96.69 97 ASP A C 1
ATOM 779 O O . ASP A 1 97 ? -2.161 5.150 12.278 1.00 96.69 97 ASP A O 1
ATOM 783 N N . ARG A 1 98 ? -4.301 4.543 11.949 1.00 96.50 98 ARG A N 1
ATOM 784 C CA . ARG A 1 98 ? -3.995 3.168 11.515 1.00 96.50 98 ARG A CA 1
ATOM 785 C C . ARG A 1 98 ? -3.350 3.155 10.138 1.00 96.50 98 ARG A C 1
ATOM 787 O O . ARG A 1 98 ? -2.418 2.388 9.921 1.00 96.50 98 ARG A O 1
ATOM 794 N N . VAL A 1 99 ? -3.811 4.025 9.236 1.00 97.25 99 VAL A N 1
ATOM 795 C CA . VAL A 1 99 ? -3.164 4.228 7.934 1.00 97.25 99 VAL A CA 1
ATOM 796 C C . VAL A 1 99 ? -1.713 4.654 8.131 1.00 97.25 99 VAL A C 1
ATOM 798 O O . VAL A 1 99 ? -0.828 4.051 7.537 1.00 97.25 99 VAL A O 1
ATOM 801 N N . GLN A 1 100 ? -1.455 5.648 8.984 1.00 96.44 100 GLN A N 1
ATOM 802 C CA . GLN A 1 100 ? -0.105 6.159 9.214 1.00 96.44 100 GLN A CA 1
ATOM 803 C C . GLN A 1 100 ? 0.831 5.105 9.823 1.00 96.44 100 GLN A C 1
ATOM 805 O O . GLN A 1 100 ? 1.971 4.978 9.38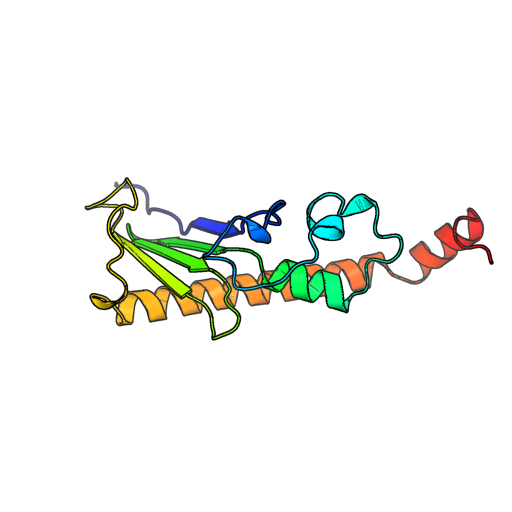1 1.00 96.44 100 GLN A O 1
ATOM 810 N N . GLU A 1 101 ? 0.359 4.349 10.817 1.00 96.62 101 GLU A N 1
ATOM 811 C CA . GLU A 1 101 ? 1.132 3.280 11.463 1.00 96.62 101 GLU A CA 1
ATOM 812 C C . GLU A 1 101 ? 1.545 2.198 10.457 1.00 96.62 101 GLU A C 1
ATOM 814 O O . GLU A 1 101 ? 2.731 1.909 10.298 1.00 96.62 101 GLU A O 1
ATOM 819 N N . LEU A 1 102 ? 0.573 1.650 9.726 1.00 95.69 102 LEU A N 1
ATOM 820 C CA . LEU A 1 102 ? 0.820 0.578 8.765 1.00 95.69 102 LEU A CA 1
ATOM 821 C C . LEU A 1 102 ? 1.617 1.062 7.549 1.00 95.69 102 LEU A C 1
ATOM 823 O O . LEU A 1 102 ? 2.457 0.322 7.041 1.00 95.69 102 LEU A O 1
ATOM 827 N N . ALA A 1 103 ? 1.404 2.303 7.100 1.00 94.94 103 ALA A N 1
ATOM 828 C CA . ALA A 1 103 ? 2.177 2.888 6.008 1.00 94.94 103 ALA A CA 1
ATOM 829 C C . ALA A 1 103 ? 3.659 3.014 6.381 1.00 94.94 103 ALA A C 1
ATOM 831 O O . ALA A 1 103 ? 4.508 2.632 5.584 1.00 94.94 103 ALA A O 1
ATOM 832 N N . ALA A 1 104 ? 3.971 3.456 7.603 1.00 94.88 104 ALA A N 1
ATOM 833 C CA . ALA A 1 104 ? 5.352 3.557 8.070 1.00 94.88 104 ALA A CA 1
ATOM 834 C C . ALA A 1 104 ? 6.046 2.186 8.155 1.00 94.88 104 ALA A C 1
ATOM 836 O O . ALA A 1 104 ? 7.216 2.057 7.795 1.00 94.88 104 ALA A O 1
ATOM 837 N N . GLU A 1 105 ? 5.335 1.145 8.601 1.00 94.44 105 GLU A N 1
ATOM 838 C CA . GLU A 1 105 ? 5.871 -0.223 8.601 1.00 94.44 105 GLU A CA 1
ATOM 839 C C . GLU A 1 105 ? 6.090 -0.756 7.179 1.00 94.44 105 GLU A C 1
ATOM 841 O O . GLU A 1 105 ? 7.103 -1.406 6.905 1.00 94.44 105 GLU A O 1
ATOM 846 N N . LEU A 1 106 ? 5.167 -0.453 6.263 1.00 91.94 106 LEU A N 1
ATOM 847 C CA . LEU A 1 106 ? 5.292 -0.821 4.858 1.00 91.94 106 LEU A CA 1
ATOM 848 C C . LEU A 1 106 ? 6.470 -0.097 4.187 1.00 91.94 106 LEU A C 1
ATOM 850 O O . LEU A 1 106 ? 7.222 -0.730 3.449 1.00 91.94 106 LEU A O 1
ATOM 854 N N . ASP A 1 107 ? 6.671 1.191 4.472 1.00 90.94 107 ASP A N 1
ATOM 855 C CA . ASP A 1 107 ? 7.808 1.975 3.978 1.00 90.94 107 ASP A CA 1
ATOM 856 C C . ASP A 1 107 ? 9.140 1.387 4.455 1.00 90.94 107 ASP A C 1
ATOM 858 O O . ASP A 1 107 ? 10.033 1.154 3.640 1.00 90.94 107 ASP A O 1
ATOM 862 N N . ALA A 1 108 ? 9.249 1.039 5.740 1.00 90.31 108 ALA A N 1
ATOM 863 C CA . ALA A 1 108 ? 10.453 0.412 6.284 1.00 90.31 108 ALA A CA 1
ATOM 864 C C . ALA A 1 108 ? 10.780 -0.928 5.596 1.00 90.31 108 ALA A C 1
ATOM 866 O O . ALA A 1 108 ? 11.947 -1.239 5.344 1.00 90.31 108 ALA A O 1
ATOM 867 N N . TRP A 1 109 ? 9.760 -1.725 5.261 1.00 88.69 109 TRP A N 1
ATOM 868 C CA . TRP A 1 109 ? 9.945 -2.963 4.502 1.00 88.69 109 TRP A CA 1
ATOM 869 C C . TRP A 1 109 ? 10.413 -2.701 3.062 1.00 88.69 109 TRP A C 1
ATOM 871 O O . TRP A 1 109 ? 11.327 -3.378 2.586 1.00 88.69 109 TRP A O 1
ATOM 881 N N . ILE A 1 110 ? 9.838 -1.702 2.384 1.00 84.88 110 ILE A N 1
ATOM 882 C CA . ILE A 1 110 ? 10.232 -1.308 1.021 1.00 84.88 110 ILE A CA 1
ATOM 883 C C . ILE A 1 110 ? 11.689 -0.841 0.995 1.00 84.88 110 ILE A C 1
ATOM 885 O O . ILE A 1 110 ? 12.463 -1.296 0.153 1.00 84.88 110 ILE A O 1
ATOM 889 N N . GLU A 1 111 ? 12.084 0.029 1.924 1.00 84.06 111 GLU A N 1
ATOM 890 C CA . GLU A 1 111 ? 13.456 0.534 2.027 1.00 84.06 111 GLU A CA 1
ATOM 891 C C . GLU A 1 111 ? 14.459 -0.599 2.284 1.00 84.06 111 GLU A C 1
ATOM 893 O O . GLU A 1 111 ? 15.523 -0.645 1.659 1.00 84.06 111 GLU A O 1
ATOM 898 N N . ALA A 1 112 ? 14.102 -1.563 3.140 1.00 80.94 112 ALA A N 1
ATOM 899 C CA . ALA A 1 112 ? 14.925 -2.741 3.395 1.00 80.94 112 ALA A CA 1
ATOM 900 C C . ALA A 1 112 ? 15.068 -3.642 2.152 1.00 80.94 112 ALA A C 1
ATOM 902 O O . ALA A 1 112 ? 16.155 -4.165 1.895 1.00 80.94 112 ALA A O 1
ATOM 903 N N . GLY A 1 113 ? 13.997 -3.811 1.370 1.00 71.31 113 GLY A N 1
ATOM 904 C CA . GLY A 1 113 ? 13.994 -4.596 0.132 1.00 71.31 113 GLY A CA 1
ATOM 905 C C . GLY A 1 113 ? 14.807 -3.950 -0.992 1.00 71.31 113 GLY A C 1
ATOM 906 O O . GLY A 1 113 ? 15.675 -4.600 -1.573 1.00 71.31 113 GLY A O 1
ATOM 907 N N . ILE A 1 114 ? 14.601 -2.654 -1.246 1.00 60.03 114 ILE A N 1
ATOM 908 C CA . ILE A 1 114 ? 15.353 -1.888 -2.255 1.00 60.03 114 ILE A CA 1
ATOM 909 C C . ILE A 1 114 ? 16.845 -1.844 -1.894 1.00 60.03 114 ILE A C 1
ATOM 911 O O . ILE A 1 114 ? 17.698 -2.044 -2.762 1.00 60.03 114 ILE A O 1
ATOM 915 N N . GLY A 1 115 ? 17.184 -1.645 -0.615 1.00 48.56 115 GLY A N 1
ATOM 916 C CA . GLY A 1 115 ? 18.570 -1.672 -0.138 1.00 48.56 115 GLY A CA 1
ATOM 917 C C . GLY A 1 115 ? 19.243 -3.042 -0.292 1.00 48.56 115 GLY A C 1
ATOM 918 O O . GLY A 1 115 ? 20.435 -3.120 -0.590 1.00 48.56 115 GLY A O 1
ATOM 919 N N . ALA A 1 116 ? 18.488 -4.133 -0.139 1.00 49.41 116 ALA A N 1
ATOM 920 C CA . ALA A 1 116 ? 18.992 -5.489 -0.335 1.00 49.41 116 ALA A CA 1
ATOM 921 C C . ALA A 1 116 ? 19.164 -5.849 -1.821 1.00 49.41 116 ALA A C 1
ATOM 923 O O . ALA A 1 116 ? 20.161 -6.481 -2.172 1.00 49.41 116 ALA A O 1
ATOM 924 N N . GLU A 1 117 ? 18.235 -5.435 -2.688 1.00 50.91 117 GLU A N 1
ATOM 925 C CA . GLU A 1 117 ? 18.272 -5.691 -4.135 1.00 50.91 117 GLU A CA 1
ATOM 926 C C . GLU A 1 117 ? 19.399 -4.898 -4.813 1.00 50.91 117 GLU A C 1
ATOM 928 O O . GLU A 1 117 ? 20.216 -5.480 -5.523 1.00 50.91 117 GLU A O 1
ATOM 933 N N . THR A 1 118 ? 19.550 -3.609 -4.491 1.00 48.81 118 THR A N 1
ATOM 934 C CA . THR A 1 118 ? 20.668 -2.774 -4.975 1.00 48.81 118 THR A CA 1
ATOM 935 C C . THR A 1 118 ? 22.031 -3.303 -4.517 1.00 48.81 118 THR A C 1
ATOM 937 O O . THR A 1 118 ? 22.950 -3.443 -5.327 1.00 48.81 118 THR A O 1
ATOM 940 N N . ALA A 1 119 ? 22.168 -3.690 -3.244 1.00 41.38 119 ALA A N 1
ATOM 941 C CA . ALA A 1 119 ? 23.400 -4.287 -2.729 1.00 41.38 119 ALA A CA 1
ATOM 942 C C . ALA A 1 119 ? 23.673 -5.697 -3.286 1.00 41.38 119 ALA A C 1
ATOM 944 O O . ALA A 1 119 ? 24.827 -6.115 -3.367 1.00 41.38 119 ALA A O 1
ATOM 945 N N . ALA A 1 120 ? 22.644 -6.475 -3.629 1.00 51.75 120 ALA A N 1
ATOM 946 C CA . ALA A 1 120 ? 22.798 -7.781 -4.269 1.00 51.75 120 ALA A CA 1
ATOM 947 C C . ALA A 1 120 ? 23.174 -7.650 -5.751 1.00 51.75 120 ALA A C 1
ATOM 949 O O . ALA A 1 120 ? 24.088 -8.343 -6.191 1.00 51.75 120 ALA A O 1
ATOM 950 N N . MET A 1 121 ? 22.553 -6.733 -6.499 1.00 48.91 121 MET A N 1
ATOM 951 C CA . MET A 1 121 ? 22.924 -6.449 -7.889 1.00 48.91 121 MET A CA 1
ATOM 952 C C . MET A 1 121 ? 24.344 -5.895 -7.995 1.00 48.91 121 MET A C 1
ATOM 954 O O . MET A 1 121 ? 25.111 -6.383 -8.817 1.00 48.91 121 MET A O 1
ATOM 958 N N . SER A 1 122 ? 24.735 -4.969 -7.110 1.00 49.75 122 SER A N 1
ATOM 959 C CA . SER A 1 122 ? 26.109 -4.451 -7.064 1.00 49.75 122 SER A CA 1
ATOM 960 C C . SER A 1 122 ? 27.151 -5.542 -6.805 1.00 49.75 122 SER A C 1
ATOM 962 O O . SER A 1 122 ? 28.230 -5.447 -7.363 1.00 49.75 122 SER A O 1
ATOM 964 N N . ARG A 1 123 ? 26.839 -6.564 -5.993 1.00 52.72 123 ARG A N 1
ATOM 965 C CA . ARG A 1 123 ? 27.726 -7.722 -5.751 1.00 52.72 123 ARG A CA 1
ATOM 966 C C . ARG A 1 123 ? 27.682 -8.767 -6.868 1.00 52.72 123 ARG A C 1
ATOM 968 O O . ARG A 1 123 ? 28.592 -9.565 -7.022 1.00 52.72 123 ARG A O 1
ATOM 975 N N . THR A 1 124 ? 26.586 -8.834 -7.619 1.00 53.31 124 THR A N 1
ATOM 976 C CA . THR A 1 124 ? 26.449 -9.798 -8.727 1.00 53.31 124 THR A CA 1
ATOM 977 C C . THR A 1 124 ? 27.124 -9.273 -9.995 1.00 53.31 124 THR A C 1
ATOM 979 O O . THR A 1 124 ? 27.610 -10.054 -10.804 1.00 53.31 124 THR A O 1
ATOM 982 N N . LEU A 1 125 ? 27.196 -7.948 -10.139 1.00 54.59 125 LEU A N 1
ATOM 983 C CA . LEU A 1 125 ? 27.940 -7.231 -11.175 1.00 54.59 125 LEU A CA 1
ATOM 984 C C . LEU A 1 125 ? 29.407 -6.970 -10.778 1.00 54.59 125 LEU A C 1
ATOM 986 O O . LEU A 1 125 ? 30.013 -6.034 -11.296 1.00 54.59 125 LEU A O 1
ATOM 990 N N . ASP A 1 126 ? 29.974 -7.754 -9.855 1.00 58.12 126 ASP A N 1
ATOM 991 C CA . ASP A 1 126 ? 31.400 -7.669 -9.531 1.00 58.12 126 ASP A CA 1
ATOM 992 C C . ASP A 1 126 ? 32.251 -7.997 -10.779 1.00 58.12 126 ASP A C 1
ATOM 994 O O . ASP A 1 126 ? 31.839 -8.767 -11.654 1.00 58.12 126 ASP A O 1
ATOM 998 N N . ASP A 1 127 ? 33.449 -7.405 -10.858 1.00 59.94 127 ASP A N 1
ATOM 999 C CA . ASP A 1 127 ? 34.324 -7.393 -12.044 1.00 59.94 127 ASP A CA 1
ATOM 1000 C C . ASP A 1 127 ? 34.586 -8.790 -12.646 1.00 59.94 127 ASP A C 1
ATOM 1002 O O . ASP A 1 127 ? 34.721 -8.926 -13.860 1.00 59.94 127 ASP A O 1
ATOM 1006 N N . GLU A 1 128 ? 34.563 -9.845 -11.827 1.00 58.19 128 GLU A N 1
ATOM 1007 C CA . GLU A 1 128 ? 34.739 -11.239 -12.256 1.00 58.19 128 GLU A CA 1
ATOM 1008 C C . GLU A 1 128 ? 33.574 -11.755 -13.121 1.00 58.19 128 GLU A C 1
ATOM 1010 O O . GLU A 1 128 ? 33.793 -12.474 -14.097 1.00 58.19 128 GLU A O 1
ATOM 1015 N N . ALA A 1 129 ? 32.331 -11.367 -12.814 1.00 64.75 129 ALA A N 1
ATOM 1016 C CA . ALA A 1 129 ? 31.166 -11.746 -13.616 1.00 64.75 129 ALA A CA 1
ATOM 1017 C C . ALA A 1 129 ? 31.200 -11.053 -14.984 1.00 64.75 129 ALA A C 1
ATOM 1019 O O . ALA A 1 129 ? 30.870 -11.656 -16.007 1.00 64.75 129 ALA A O 1
ATOM 1020 N N . LYS A 1 130 ? 31.663 -9.801 -15.013 1.00 62.34 130 LYS A N 1
ATOM 1021 C CA . LYS A 1 130 ? 31.853 -9.040 -16.248 1.00 62.34 130 LYS A CA 1
ATOM 1022 C C . LYS A 1 130 ? 32.982 -9.629 -17.102 1.00 62.34 130 LYS A C 1
ATOM 1024 O O . LYS A 1 130 ? 32.782 -9.855 -18.293 1.00 62.34 130 LYS A O 1
ATOM 1029 N N . GLU A 1 131 ? 34.110 -9.982 -16.486 1.00 66.75 131 GLU A N 1
ATOM 1030 C CA . GLU A 1 131 ? 35.259 -10.612 -17.150 1.00 66.75 131 GLU A CA 1
ATOM 1031 C C . GLU A 1 131 ? 34.920 -12.017 -17.692 1.00 66.75 131 GLU A C 1
ATOM 1033 O O . GLU A 1 131 ? 35.369 -12.412 -18.772 1.00 66.75 131 GLU A O 1
ATOM 1038 N N . GLN A 1 132 ? 34.068 -12.776 -16.993 1.00 68.00 132 GLN A N 1
ATOM 1039 C CA . GLN A 1 132 ? 33.550 -14.051 -17.499 1.00 68.00 132 GLN A CA 1
ATOM 1040 C C . GLN A 1 132 ? 32.626 -13.876 -18.709 1.00 68.00 132 GLN A C 1
ATOM 1042 O O . GLN A 1 132 ? 32.709 -14.664 -19.652 1.00 68.00 132 GLN A O 1
ATOM 1047 N N . LEU A 1 133 ? 31.766 -12.856 -18.719 1.00 74.00 133 LEU A N 1
ATOM 1048 C CA . LEU A 1 133 ? 30.861 -12.594 -19.842 1.00 74.00 133 LEU A CA 1
ATOM 1049 C C . LEU A 1 133 ? 31.606 -12.094 -21.090 1.00 74.00 133 LEU A C 1
ATOM 1051 O O . LEU A 1 133 ? 31.269 -12.508 -22.203 1.00 74.00 133 LEU A O 1
ATOM 1055 N N . GLU A 1 134 ? 32.651 -11.283 -20.908 1.00 71.00 134 GLU A N 1
ATOM 1056 C CA . GLU A 1 134 ? 33.570 -10.871 -21.979 1.00 71.00 134 GLU A CA 1
ATOM 1057 C C . GLU A 1 134 ? 34.342 -12.073 -22.550 1.00 71.00 134 GLU A C 1
ATOM 1059 O O . GLU A 1 134 ? 34.370 -12.270 -23.766 1.00 71.00 134 GLU A O 1
ATOM 1064 N N . ASN A 1 135 ? 34.881 -12.953 -21.698 1.00 73.25 135 ASN A N 1
ATOM 1065 C CA . ASN A 1 135 ? 35.580 -14.167 -22.143 1.00 73.25 135 ASN A CA 1
ATOM 1066 C C . ASN A 1 135 ? 34.678 -15.165 -22.888 1.00 73.25 135 ASN A C 1
ATOM 1068 O O . ASN A 1 135 ? 35.160 -15.929 -23.727 1.00 73.25 135 ASN A O 1
ATOM 1072 N N . LEU A 1 136 ? 33.377 -15.180 -22.594 1.00 79.19 136 LEU A N 1
ATOM 1073 C CA . LEU A 1 136 ? 32.399 -16.014 -23.294 1.00 79.19 136 LEU A CA 1
ATOM 1074 C C . LEU A 1 136 ? 31.869 -15.362 -24.585 1.00 79.19 136 LEU A C 1
ATOM 1076 O O . LEU A 1 136 ? 31.092 -15.996 -25.298 1.00 79.19 136 LEU A O 1
ATOM 1080 N N . GLY A 1 137 ? 32.290 -14.130 -24.902 1.00 65.50 137 GLY A N 1
ATOM 1081 C CA . GLY A 1 137 ? 31.914 -13.417 -26.125 1.00 65.50 137 GLY A CA 1
ATOM 1082 C C . GLY A 1 137 ? 30.471 -12.905 -26.150 1.00 65.50 137 GLY A C 1
ATOM 1083 O O . GLY A 1 137 ? 29.954 -12.625 -27.227 1.00 65.50 137 GLY A O 1
ATOM 1084 N N . TYR A 1 138 ? 29.809 -12.803 -24.990 1.00 61.62 138 TYR A N 1
ATOM 1085 C CA . TYR A 1 138 ? 28.449 -12.253 -24.869 1.00 61.62 138 TYR A CA 1
ATOM 1086 C C . TYR A 1 138 ? 28.422 -10.719 -24.794 1.00 61.62 138 TYR A C 1
ATOM 1088 O O . TYR A 1 138 ? 27.361 -10.119 -24.935 1.00 61.62 138 TYR A O 1
ATOM 1096 N N . LEU A 1 139 ? 29.583 -10.091 -24.602 1.00 55.44 139 LEU A N 1
ATOM 1097 C CA . LEU A 1 139 ? 29.801 -8.657 -24.775 1.00 55.44 139 LEU A CA 1
ATOM 1098 C C . LEU A 1 139 ? 30.724 -8.485 -25.990 1.00 55.44 139 LEU A C 1
ATOM 1100 O O . LEU A 1 139 ? 31.915 -8.777 -25.904 1.00 55.44 139 LEU A O 1
ATOM 1104 N N . GLY A 1 140 ? 30.172 -8.087 -27.136 1.00 50.03 140 GLY A N 1
ATOM 1105 C CA . GLY A 1 140 ? 30.920 -7.903 -28.383 1.00 50.03 140 GLY A CA 1
ATOM 1106 C C . GLY A 1 140 ? 30.212 -6.935 -29.335 1.00 50.03 140 GLY A C 1
ATOM 1107 O O . GLY A 1 140 ? 29.069 -7.207 -29.690 1.00 50.03 140 GLY A O 1
ATOM 1108 N N . ASP A 1 141 ? 30.938 -5.852 -29.664 1.00 52.06 141 ASP A N 1
ATOM 1109 C CA . ASP A 1 141 ? 30.665 -4.649 -30.498 1.00 52.06 141 ASP A CA 1
ATOM 1110 C C . ASP A 1 141 ? 29.212 -4.185 -30.732 1.00 52.06 141 ASP A C 1
ATOM 1112 O O . ASP A 1 141 ? 28.475 -4.815 -31.525 1.00 52.06 141 ASP A O 1
#

pLDDT: mean 73.76, std 17.72, range [33.38, 97.56]

Secondary structure (DSSP, 8-state):
-------EEEE----S-GGG-TT------HHHHH-GGG-SS--HHHHHHHHHT--EEEEETTEEEEEE--TTS-EEEEEETTT-TT-----GGG-HHHHHHHHHHHHHHHHHHHHHHHHHHHHHT-HHHHHHHHHTT-S--